Protein AF-A0A433QFD4-F1 (afdb_monomer_lite)

pLDDT: mean 76.72, std 20.59, range [27.28, 97.56]

Secondary structure (DSSP, 8-state):
---STT---S-----HHHHHHHHHHHHHHHHHHHGGGHHHHHHHHHHH-HHHHHHIIIIIIIIIIT-TTTS-HHHHHHHHHHHHHHHS---SSS---GGGTTT---S----TT-HHHHHHHHHHHHHHTT--HHHHHHHHHHHHHHHHHHHHS----

Sequence (157 aa):
MQEISSLRALRDTQSLETLAAWRIRGEQFFSRVYDRHTDRVMSALMASSPDLADMVAQEAYGKILSDTQVLGDVETELVVIAALVPMEVPAQTPGKAINGMIFNLSRSLVLPCFVPSQLKGHVHGAKNVGASELQVTTVLALAETMCSRLRQVPISL

Structure (mmCIF, N/CA/C/O backbone):
data_AF-A0A433QFD4-F1
#
_entry.id   AF-A0A433QFD4-F1
#
loop_
_atom_site.group_PDB
_atom_site.id
_atom_site.type_symbol
_atom_site.label_atom_id
_atom_site.label_alt_id
_atom_site.label_comp_id
_atom_site.label_asym_id
_atom_site.label_entity_id
_atom_site.label_seq_id
_atom_site.pdbx_PDB_ins_code
_atom_site.Cartn_x
_atom_site.Cartn_y
_atom_site.Cartn_z
_atom_site.occupancy
_atom_site.B_iso_or_equiv
_atom_site.auth_seq_id
_atom_site.auth_comp_id
_atom_site.auth_asym_id
_atom_site.auth_atom_id
_atom_site.pdbx_PDB_model_num
ATOM 1 N N . MET A 1 1 ? -10.366 -35.079 0.614 1.00 47.00 1 MET A N 1
ATOM 2 C CA . MET A 1 1 ? -9.187 -34.186 0.649 1.00 47.00 1 MET A CA 1
ATOM 3 C C . MET A 1 1 ? -8.747 -33.936 -0.792 1.00 47.00 1 MET A C 1
ATOM 5 O O . MET A 1 1 ? -7.813 -34.563 -1.264 1.00 47.00 1 MET A O 1
ATOM 9 N N . GLN A 1 2 ? -9.510 -33.120 -1.528 1.00 48.50 2 GLN A N 1
ATOM 10 C CA . GLN A 1 2 ? -9.429 -33.011 -2.993 1.00 48.50 2 GLN A CA 1
ATOM 11 C C . GLN A 1 2 ? -9.635 -31.552 -3.448 1.00 48.50 2 GLN A C 1
ATOM 13 O O . GLN A 1 2 ? -10.462 -31.287 -4.306 1.00 48.50 2 GLN A O 1
ATOM 18 N N . GLU A 1 3 ? -8.918 -30.600 -2.839 1.00 52.69 3 GLU A N 1
ATOM 19 C CA . GLU A 1 3 ? -9.034 -29.166 -3.190 1.00 52.69 3 GLU A CA 1
ATOM 20 C C . GLU A 1 3 ? -7.699 -28.402 -3.286 1.00 52.69 3 GLU A C 1
ATOM 22 O O . GLU A 1 3 ? -7.694 -27.210 -3.562 1.00 52.69 3 GLU A O 1
ATOM 27 N N . ILE A 1 4 ? -6.540 -29.051 -3.113 1.00 57.19 4 ILE A N 1
ATOM 28 C CA . ILE A 1 4 ? -5.240 -28.348 -3.214 1.00 57.19 4 ILE A CA 1
ATOM 29 C C . ILE A 1 4 ? -4.682 -28.384 -4.652 1.00 57.19 4 ILE A C 1
ATOM 31 O O . ILE A 1 4 ? -3.889 -27.530 -5.037 1.00 57.19 4 ILE A O 1
ATOM 35 N N . SER A 1 5 ? -5.130 -29.322 -5.496 1.00 53.31 5 SER A N 1
ATOM 36 C CA . SER A 1 5 ? -4.591 -29.527 -6.852 1.00 53.31 5 SER A CA 1
ATOM 37 C C . SER A 1 5 ? -5.056 -28.508 -7.902 1.00 53.31 5 SER A C 1
ATOM 39 O O . SER A 1 5 ? -4.583 -28.561 -9.033 1.00 53.31 5 SER A O 1
ATOM 41 N N . SER A 1 6 ? -5.979 -27.602 -7.566 1.00 59.94 6 SER A N 1
ATOM 42 C CA . SER A 1 6 ? -6.500 -26.563 -8.471 1.00 59.94 6 SER A CA 1
ATOM 43 C C . SER A 1 6 ? -5.956 -25.160 -8.182 1.00 59.94 6 SER A C 1
ATOM 45 O O . SER A 1 6 ? -6.380 -24.201 -8.828 1.00 59.94 6 SER A O 1
ATOM 47 N N . LEU A 1 7 ? -5.022 -25.008 -7.236 1.00 58.88 7 LEU A N 1
ATOM 48 C CA . LEU A 1 7 ? -4.372 -23.724 -6.974 1.00 58.88 7 LEU A CA 1
ATOM 49 C C . LEU A 1 7 ? -3.389 -23.406 -8.106 1.00 58.88 7 LEU A C 1
ATOM 51 O O . LEU A 1 7 ? -2.224 -23.801 -8.088 1.00 58.88 7 LEU A O 1
ATOM 55 N N . ARG A 1 8 ? -3.876 -22.687 -9.121 1.00 63.59 8 ARG A N 1
ATOM 56 C CA . ARG A 1 8 ? -3.028 -22.059 -10.137 1.00 63.59 8 ARG A CA 1
ATOM 57 C C . ARG A 1 8 ? -2.104 -21.060 -9.438 1.00 63.59 8 ARG A C 1
ATOM 59 O O . ARG A 1 8 ? -2.571 -20.238 -8.652 1.00 63.59 8 ARG A O 1
ATOM 66 N N . ALA A 1 9 ? -0.807 -21.111 -9.737 1.00 64.38 9 ALA A N 1
ATOM 67 C CA . ALA A 1 9 ? 0.119 -20.087 -9.272 1.00 64.38 9 ALA A CA 1
ATOM 68 C C . ALA A 1 9 ? -0.372 -18.708 -9.746 1.00 64.38 9 ALA A C 1
ATOM 70 O O . ALA A 1 9 ? -0.547 -18.494 -10.945 1.00 64.38 9 ALA A O 1
ATOM 71 N N . LEU A 1 10 ? -0.592 -17.785 -8.804 1.00 63.75 10 LEU A N 1
ATOM 72 C CA . LEU A 1 10 ? -0.945 -16.390 -9.108 1.00 63.75 10 LEU A CA 1
ATOM 73 C C . LEU A 1 10 ? 0.152 -15.700 -9.932 1.00 63.75 10 LEU A C 1
ATOM 75 O O . LEU A 1 10 ? -0.132 -14.802 -10.716 1.00 63.75 10 LEU A O 1
ATOM 79 N N . ARG A 1 11 ? 1.412 -16.130 -9.781 1.00 68.44 11 ARG A N 1
ATOM 80 C CA . ARG A 1 11 ? 2.570 -15.508 -10.429 1.00 68.44 11 ARG A CA 1
ATOM 81 C C . ARG A 1 11 ? 3.281 -16.507 -11.323 1.00 68.44 11 ARG A C 1
ATOM 83 O O . ARG A 1 11 ? 3.819 -17.500 -10.842 1.00 68.44 11 ARG A O 1
ATOM 90 N N . ASP A 1 12 ? 3.315 -16.197 -12.610 1.00 66.75 12 ASP A N 1
ATOM 91 C CA . ASP A 1 12 ? 4.138 -16.902 -13.581 1.00 66.75 12 ASP A CA 1
ATOM 92 C C . ASP A 1 12 ? 5.526 -16.245 -13.618 1.00 66.75 12 ASP A C 1
ATOM 94 O O . ASP A 1 12 ? 5.697 -15.160 -14.164 1.00 66.75 12 ASP A O 1
ATOM 98 N N . THR A 1 13 ? 6.525 -16.831 -12.956 1.00 62.84 13 THR A N 1
ATOM 99 C CA . THR A 1 13 ? 7.883 -16.257 -12.845 1.00 62.84 13 THR A CA 1
ATOM 100 C C . THR A 1 13 ? 8.783 -16.669 -14.012 1.00 62.84 13 THR A C 1
ATOM 102 O O . THR A 1 13 ? 9.950 -16.991 -13.803 1.00 62.84 13 THR A O 1
ATOM 105 N N . GLN A 1 14 ? 8.244 -16.741 -15.230 1.00 61.94 14 GLN A N 1
ATOM 106 C CA . GLN A 1 14 ? 8.908 -17.465 -16.318 1.00 61.94 14 GLN A CA 1
ATOM 107 C C . GLN A 1 14 ? 9.762 -16.615 -17.265 1.00 61.94 14 GLN A C 1
ATOM 109 O O . GLN A 1 14 ? 10.557 -17.195 -18.001 1.00 61.94 14 GLN A O 1
ATOM 114 N N . SER A 1 15 ? 9.690 -15.274 -17.243 1.00 71.06 15 SER A N 1
ATOM 115 C CA . SER A 1 15 ? 10.506 -14.453 -18.158 1.00 71.06 15 SER A CA 1
ATOM 116 C C . SER A 1 15 ? 11.058 -13.151 -17.560 1.00 71.06 15 SER A C 1
ATOM 118 O O . SER A 1 15 ? 10.478 -12.561 -16.646 1.00 71.06 15 SER A O 1
ATOM 120 N N . LEU A 1 16 ? 12.180 -12.673 -18.118 1.00 63.75 16 LEU A N 1
ATOM 121 C CA . LEU A 1 16 ? 12.755 -11.354 -17.810 1.00 63.75 16 LEU A CA 1
ATOM 122 C C . LEU A 1 16 ? 11.798 -10.210 -18.182 1.00 63.75 16 LEU A C 1
ATOM 124 O O . LEU A 1 16 ? 11.737 -9.207 -17.473 1.00 63.75 16 LEU A O 1
ATOM 128 N N . GLU A 1 17 ? 11.013 -10.377 -19.248 1.00 65.56 17 GLU A N 1
ATOM 129 C CA . GLU A 1 17 ? 9.973 -9.421 -19.649 1.00 65.56 17 GLU A CA 1
ATOM 130 C C . GLU A 1 17 ? 8.893 -9.300 -18.567 1.00 65.56 17 GLU A C 1
ATOM 132 O O . GLU A 1 17 ? 8.453 -8.197 -18.244 1.00 65.56 17 GLU A O 1
ATOM 137 N N . THR A 1 18 ? 8.537 -10.413 -17.919 1.00 77.50 18 THR A N 1
ATOM 138 C CA . THR A 1 18 ? 7.610 -10.426 -16.781 1.00 77.50 18 THR A CA 1
ATOM 139 C C . THR A 1 18 ? 8.177 -9.668 -15.578 1.00 77.50 18 THR A C 1
ATOM 141 O O . THR A 1 18 ? 7.453 -8.915 -14.926 1.00 77.50 18 THR A O 1
ATOM 144 N N . LEU A 1 19 ? 9.477 -9.811 -15.295 1.00 79.25 19 LEU A N 1
ATOM 145 C CA . LEU A 1 19 ? 10.135 -9.082 -14.206 1.00 79.25 19 LEU A CA 1
ATOM 146 C C . LEU A 1 19 ? 10.145 -7.568 -14.458 1.00 79.25 19 LEU A C 1
ATOM 148 O O . LEU A 1 19 ? 9.813 -6.797 -13.555 1.00 79.25 19 LEU A O 1
ATOM 152 N N . ALA A 1 20 ? 10.470 -7.148 -15.683 1.00 85.62 20 ALA A N 1
ATOM 153 C CA . ALA A 1 20 ? 10.451 -5.742 -16.075 1.00 85.62 20 ALA A CA 1
ATOM 154 C C . ALA A 1 20 ? 9.031 -5.155 -16.022 1.00 85.62 20 ALA A C 1
ATOM 156 O O . ALA A 1 20 ? 8.833 -4.060 -15.494 1.00 85.62 20 ALA A O 1
ATOM 157 N N . ALA A 1 21 ? 8.029 -5.905 -16.492 1.00 88.06 21 ALA A N 1
ATOM 158 C CA . ALA A 1 21 ? 6.629 -5.494 -16.435 1.00 88.06 21 ALA A CA 1
ATOM 159 C C . ALA A 1 21 ? 6.139 -5.295 -14.991 1.00 88.06 21 ALA A C 1
ATOM 161 O O . ALA A 1 21 ? 5.461 -4.306 -14.705 1.00 88.06 21 ALA A O 1
ATOM 162 N N . TRP A 1 22 ? 6.514 -6.182 -14.060 1.00 89.44 22 TRP A N 1
ATOM 163 C CA . TRP A 1 22 ? 6.191 -6.008 -12.641 1.00 89.44 22 TRP A CA 1
ATOM 164 C C . TRP A 1 22 ? 6.843 -4.772 -12.045 1.00 89.44 22 TRP A C 1
ATOM 166 O O . TRP A 1 22 ? 6.173 -4.038 -11.326 1.00 89.44 22 TRP A O 1
ATOM 176 N N . ARG A 1 23 ? 8.112 -4.508 -12.367 1.00 91.31 23 ARG A N 1
ATOM 177 C CA . ARG A 1 23 ? 8.800 -3.304 -11.892 1.00 91.31 23 ARG A CA 1
ATOM 178 C C . ARG A 1 23 ? 8.088 -2.035 -12.366 1.00 91.31 23 ARG A C 1
ATOM 180 O O . ARG A 1 23 ? 7.738 -1.206 -11.535 1.00 91.31 23 ARG A O 1
ATOM 187 N N . ILE A 1 24 ? 7.779 -1.936 -13.662 1.00 93.56 24 ILE A N 1
ATOM 188 C CA . ILE A 1 24 ? 7.069 -0.783 -14.246 1.00 93.56 24 ILE A CA 1
ATOM 189 C C . ILE A 1 24 ? 5.704 -0.586 -13.578 1.00 93.56 24 ILE A C 1
ATOM 191 O O . ILE A 1 24 ? 5.358 0.520 -13.164 1.00 93.56 24 ILE A O 1
ATOM 195 N N . ARG A 1 25 ? 4.924 -1.662 -13.440 1.00 92.75 25 ARG A N 1
ATOM 196 C CA . ARG A 1 25 ? 3.608 -1.605 -12.792 1.00 92.75 25 ARG A CA 1
ATOM 197 C C . ARG A 1 25 ? 3.718 -1.189 -11.321 1.00 92.75 25 ARG A C 1
ATOM 199 O O . ARG A 1 25 ? 2.908 -0.394 -10.846 1.00 92.75 25 ARG A O 1
ATOM 206 N N . GLY A 1 26 ? 4.729 -1.697 -10.619 1.00 93.81 26 GLY A N 1
ATOM 207 C CA . GLY A 1 26 ? 5.028 -1.343 -9.236 1.00 93.81 26 GLY A CA 1
ATOM 208 C C . GLY A 1 26 ? 5.360 0.134 -9.076 1.00 93.81 26 GLY A C 1
ATOM 209 O O . GLY A 1 26 ? 4.763 0.796 -8.234 1.00 93.81 26 GLY A O 1
ATOM 210 N N . GLU A 1 27 ? 6.229 0.677 -9.928 1.00 94.75 27 GLU A N 1
ATOM 211 C CA . GLU A 1 27 ? 6.566 2.105 -9.950 1.00 94.75 27 GLU A CA 1
ATOM 212 C C . GLU A 1 27 ? 5.336 2.979 -10.234 1.00 94.75 27 GLU A C 1
ATOM 214 O O . GLU A 1 27 ? 5.121 3.987 -9.561 1.00 94.75 27 GLU A O 1
ATOM 219 N N . GLN A 1 28 ? 4.477 2.568 -11.171 1.00 95.56 28 GLN A N 1
ATOM 220 C CA . GLN A 1 28 ? 3.228 3.274 -11.468 1.00 95.56 28 GLN A CA 1
ATOM 221 C C . GLN A 1 28 ? 2.260 3.269 -10.282 1.00 95.56 28 GLN A C 1
ATOM 223 O O . GLN A 1 28 ? 1.649 4.295 -9.987 1.00 95.56 28 GLN A O 1
ATOM 228 N N . PHE A 1 29 ? 2.090 2.131 -9.604 1.00 95.00 29 PHE A N 1
ATOM 229 C CA . PHE A 1 29 ? 1.235 2.048 -8.417 1.00 95.00 29 PHE A CA 1
ATOM 230 C C . PHE A 1 29 ? 1.821 2.859 -7.255 1.00 95.00 29 PHE A C 1
ATOM 232 O O . PHE A 1 29 ? 1.120 3.672 -6.659 1.00 95.00 29 PHE A O 1
ATOM 239 N N . PHE A 1 30 ? 3.126 2.734 -7.004 1.00 93.25 30 PHE A N 1
ATOM 240 C CA . PHE A 1 30 ? 3.855 3.524 -6.011 1.00 93.25 30 PHE A CA 1
ATOM 241 C C . PHE A 1 30 ? 3.693 5.031 -6.257 1.00 93.25 30 PHE A C 1
ATOM 243 O O . PHE A 1 30 ? 3.495 5.805 -5.318 1.00 93.25 30 PHE A O 1
ATOM 250 N N . SER A 1 31 ? 3.725 5.451 -7.525 1.00 94.75 31 SER A N 1
ATOM 251 C CA . SER A 1 31 ? 3.493 6.839 -7.915 1.00 94.75 31 SER A CA 1
ATOM 252 C C . SER A 1 31 ? 2.077 7.316 -7.596 1.00 94.75 31 SER A C 1
ATOM 254 O O . SER A 1 31 ? 1.924 8.421 -7.091 1.00 94.75 31 SER A O 1
ATOM 256 N N . ARG A 1 32 ? 1.044 6.489 -7.798 1.00 94.38 32 ARG A N 1
ATOM 257 C CA . ARG A 1 32 ? -0.336 6.848 -7.419 1.00 94.38 32 ARG A CA 1
ATOM 258 C C . ARG A 1 32 ? -0.521 6.942 -5.905 1.00 94.38 32 ARG A C 1
ATOM 260 O O . ARG A 1 32 ? -1.181 7.856 -5.427 1.00 94.38 32 ARG A O 1
ATOM 267 N N . VAL A 1 33 ? 0.082 6.020 -5.155 1.00 92.38 33 VAL A N 1
ATOM 268 C CA . VAL A 1 33 ? 0.001 5.982 -3.686 1.00 92.38 33 VAL A CA 1
ATOM 269 C C . VAL A 1 33 ? 0.669 7.218 -3.076 1.00 92.38 33 VAL A C 1
ATOM 271 O O . VAL A 1 33 ? 0.061 7.917 -2.269 1.00 92.38 33 VAL A O 1
ATOM 274 N N . TYR A 1 34 ? 1.901 7.547 -3.467 1.00 89.38 34 TYR A N 1
ATOM 275 C CA . TYR A 1 34 ? 2.629 8.664 -2.850 1.00 89.38 34 TYR A CA 1
ATOM 276 C C . TYR A 1 34 ? 2.450 10.017 -3.557 1.00 89.38 34 TYR A C 1
ATOM 278 O O . TYR A 1 34 ? 2.779 11.044 -2.955 1.00 89.38 34 TYR A O 1
ATOM 286 N N . ASP A 1 35 ? 1.901 10.037 -4.774 1.00 92.31 35 ASP A N 1
ATOM 287 C CA . ASP A 1 35 ? 1.598 11.230 -5.574 1.00 92.31 35 ASP A CA 1
ATOM 288 C C . ASP A 1 35 ? 2.782 12.225 -5.590 1.00 92.31 35 ASP A C 1
ATOM 290 O O . ASP A 1 35 ? 3.923 11.858 -5.874 1.00 92.31 35 ASP A O 1
ATOM 294 N N . ARG A 1 36 ? 2.584 13.486 -5.193 1.00 90.12 36 ARG A N 1
ATOM 295 C CA . ARG A 1 36 ? 3.638 14.512 -5.121 1.00 90.12 36 ARG A CA 1
ATOM 296 C C . ARG A 1 36 ? 4.814 14.184 -4.187 1.00 90.12 36 ARG A C 1
ATOM 298 O O . ARG A 1 36 ? 5.779 14.944 -4.125 1.00 90.12 36 ARG A O 1
ATOM 305 N N . HIS A 1 37 ? 4.722 13.127 -3.381 1.00 88.00 37 HIS A N 1
ATOM 306 C CA . HIS A 1 37 ? 5.780 12.696 -2.468 1.00 88.00 37 HIS A CA 1
ATOM 307 C C . HIS A 1 37 ? 6.600 11.517 -3.002 1.00 88.00 37 HIS A C 1
ATOM 309 O O . HIS A 1 37 ? 7.579 11.151 -2.348 1.00 88.00 37 HIS A O 1
ATOM 315 N N . THR A 1 38 ? 6.259 10.961 -4.169 1.00 88.69 38 THR A N 1
ATOM 316 C CA . THR A 1 38 ? 6.931 9.800 -4.771 1.00 88.69 38 THR A CA 1
ATOM 317 C C . THR A 1 38 ? 8.443 9.965 -4.841 1.00 88.69 38 THR A C 1
ATOM 319 O O . THR A 1 38 ? 9.160 9.161 -4.243 1.00 88.69 38 THR A O 1
ATOM 322 N N . ASP A 1 39 ? 8.934 11.042 -5.458 1.00 90.31 39 ASP A N 1
ATOM 323 C CA . ASP A 1 39 ? 10.376 11.268 -5.622 1.00 90.31 39 ASP A CA 1
ATOM 324 C C . ASP A 1 39 ? 11.094 11.375 -4.280 1.00 90.31 39 ASP A C 1
ATOM 326 O O . ASP A 1 39 ? 12.199 10.861 -4.107 1.00 90.31 39 ASP A O 1
ATOM 330 N N . ARG A 1 40 ? 10.452 12.005 -3.289 1.00 89.25 40 ARG A N 1
ATOM 331 C CA . ARG A 1 40 ? 11.022 12.168 -1.948 1.00 89.25 40 ARG A CA 1
ATOM 332 C C . ARG A 1 40 ? 11.164 10.825 -1.238 1.00 89.25 40 ARG A C 1
ATOM 334 O O . ARG A 1 40 ? 12.190 10.587 -0.603 1.00 89.25 40 ARG A O 1
ATOM 341 N N . VAL A 1 41 ? 10.135 9.978 -1.301 1.00 86.75 41 VAL A N 1
ATOM 342 C CA . VAL A 1 41 ? 10.150 8.658 -0.654 1.00 86.75 41 VAL A CA 1
ATOM 343 C C . VAL A 1 41 ? 11.139 7.739 -1.366 1.00 86.75 41 VAL A C 1
ATOM 345 O O . VAL A 1 41 ? 11.956 7.106 -0.700 1.00 86.75 41 VAL A O 1
ATOM 348 N N . MET A 1 42 ? 11.138 7.727 -2.701 1.00 86.69 42 MET A N 1
ATOM 349 C CA . MET A 1 42 ? 12.056 6.895 -3.476 1.00 86.69 42 MET A CA 1
ATOM 350 C C . MET A 1 42 ? 13.514 7.336 -3.304 1.00 86.69 42 MET A C 1
ATOM 352 O O . MET A 1 42 ? 14.380 6.500 -3.066 1.00 86.69 42 MET A O 1
ATOM 356 N N . SER A 1 43 ? 13.790 8.644 -3.296 1.00 88.06 43 SER A N 1
ATOM 357 C CA . SER A 1 43 ? 15.138 9.166 -3.020 1.00 88.06 43 SER A CA 1
ATOM 358 C C . SER A 1 43 ? 15.626 8.781 -1.622 1.00 88.06 43 SER A C 1
ATOM 360 O O . SER A 1 43 ? 16.794 8.449 -1.447 1.00 88.06 43 SER A O 1
ATOM 362 N N . ALA A 1 44 ? 14.742 8.789 -0.618 1.00 85.81 44 ALA A N 1
ATOM 363 C CA . ALA A 1 44 ? 15.086 8.356 0.736 1.00 85.81 44 ALA A CA 1
ATOM 364 C C . ALA A 1 44 ? 15.377 6.846 0.814 1.00 85.81 44 ALA A C 1
ATOM 366 O O . ALA A 1 44 ? 16.305 6.443 1.518 1.00 85.81 44 ALA A O 1
ATOM 367 N N . LEU A 1 45 ? 14.616 6.019 0.087 1.00 84.25 45 LEU A N 1
ATOM 368 C CA . LEU A 1 45 ? 14.879 4.583 -0.045 1.00 84.25 45 LEU A CA 1
ATOM 369 C C . LEU A 1 45 ? 16.222 4.336 -0.734 1.00 84.25 45 LEU A C 1
ATOM 371 O O . LEU A 1 45 ? 17.066 3.662 -0.156 1.00 84.25 45 LEU A O 1
ATOM 375 N N . MET A 1 46 ? 16.456 4.952 -1.895 1.00 87.62 46 MET A N 1
ATOM 376 C CA . MET A 1 46 ? 17.711 4.833 -2.646 1.00 87.62 46 MET A CA 1
ATOM 377 C C . MET A 1 46 ? 18.925 5.285 -1.829 1.00 87.62 46 MET A C 1
ATOM 379 O O . MET A 1 46 ? 19.951 4.611 -1.834 1.00 87.62 46 MET A O 1
ATOM 383 N N . ALA A 1 47 ? 18.805 6.394 -1.092 1.00 88.56 47 ALA A N 1
ATOM 384 C CA . ALA A 1 47 ? 19.866 6.887 -0.217 1.00 88.56 47 ALA A CA 1
ATOM 385 C C . ALA A 1 47 ? 20.136 5.957 0.977 1.00 88.56 47 ALA A C 1
ATOM 387 O O . ALA A 1 47 ? 21.247 5.944 1.499 1.00 88.56 47 ALA A O 1
ATOM 388 N N . SER A 1 48 ? 19.130 5.190 1.411 1.00 87.00 48 SER A N 1
ATOM 389 C CA . SER A 1 48 ? 19.290 4.181 2.462 1.00 87.00 48 SER A CA 1
ATOM 390 C C . SER A 1 48 ? 19.931 2.904 1.912 1.00 87.00 48 SER A C 1
ATOM 392 O O . SER A 1 48 ? 20.865 2.376 2.509 1.00 87.00 48 SER A O 1
ATOM 394 N N . SER A 1 49 ? 19.424 2.395 0.786 1.00 90.00 49 SER A N 1
ATOM 395 C CA . SER A 1 49 ? 19.967 1.250 0.055 1.00 90.00 49 SER A CA 1
ATOM 396 C C . SER A 1 49 ? 19.309 1.148 -1.334 1.00 90.00 49 SER A C 1
ATOM 398 O O . SER A 1 49 ? 18.081 1.035 -1.413 1.00 90.00 49 SER A O 1
ATOM 400 N N . PRO A 1 50 ? 20.093 1.132 -2.429 1.00 91.06 50 PRO A N 1
ATOM 401 C CA . PRO A 1 50 ? 19.570 0.901 -3.776 1.00 91.06 50 PRO A CA 1
ATOM 402 C C . PRO A 1 50 ? 18.864 -0.454 -3.920 1.00 91.06 50 PRO A C 1
ATOM 404 O O . PRO A 1 50 ? 17.764 -0.509 -4.461 1.00 91.06 50 PRO A O 1
ATOM 407 N N . ASP A 1 51 ? 19.431 -1.519 -3.344 1.00 91.31 51 ASP A N 1
ATOM 408 C CA . ASP A 1 51 ? 18.837 -2.864 -3.381 1.00 91.31 51 ASP A CA 1
ATOM 409 C C . ASP A 1 51 ? 17.479 -2.905 -2.671 1.00 91.31 51 ASP A C 1
ATOM 411 O O . ASP A 1 51 ? 16.544 -3.561 -3.128 1.00 91.31 51 ASP A O 1
ATOM 415 N N . LEU A 1 52 ? 17.345 -2.175 -1.557 1.00 85.06 52 LEU A N 1
ATOM 416 C CA . LEU A 1 52 ? 16.066 -2.040 -0.864 1.00 85.06 52 LEU A CA 1
ATOM 417 C C . LEU A 1 52 ? 15.042 -1.300 -1.730 1.00 85.06 52 LEU A C 1
ATOM 419 O O . LEU A 1 52 ? 13.881 -1.704 -1.767 1.00 85.06 52 LEU A O 1
ATOM 423 N N . ALA A 1 53 ? 15.451 -0.228 -2.412 1.00 87.25 53 ALA A N 1
ATOM 424 C CA . ALA A 1 53 ? 14.570 0.515 -3.309 1.00 87.25 53 ALA A CA 1
ATOM 425 C C . ALA A 1 53 ? 14.067 -0.372 -4.460 1.00 87.25 53 ALA A C 1
ATOM 427 O O . ALA A 1 53 ? 12.862 -0.407 -4.719 1.00 87.25 53 ALA A O 1
ATOM 428 N N . ASP A 1 54 ? 14.957 -1.149 -5.082 1.00 89.62 54 ASP A N 1
ATOM 429 C CA . ASP A 1 54 ? 14.584 -2.088 -6.143 1.00 89.62 54 ASP A CA 1
ATOM 430 C C . ASP A 1 54 ? 13.695 -3.226 -5.620 1.00 89.62 54 ASP A C 1
ATOM 432 O O . ASP A 1 54 ? 12.685 -3.550 -6.249 1.00 89.62 54 ASP A O 1
ATOM 436 N N . MET A 1 55 ? 13.985 -3.779 -4.436 1.00 89.12 55 MET A N 1
ATOM 437 C CA . MET A 1 55 ? 13.130 -4.790 -3.803 1.00 89.12 55 MET A CA 1
ATOM 438 C C . MET A 1 55 ? 11.723 -4.243 -3.532 1.00 89.12 55 MET A C 1
ATOM 440 O O . MET A 1 55 ? 10.732 -4.893 -3.864 1.00 89.12 55 MET A O 1
ATOM 444 N N . VAL A 1 56 ? 11.601 -3.029 -2.990 1.00 89.25 56 VAL A N 1
ATOM 445 C CA . VAL A 1 56 ? 10.297 -2.396 -2.740 1.00 89.25 56 VAL A CA 1
ATOM 446 C C . VAL A 1 56 ? 9.537 -2.172 -4.048 1.00 89.25 56 VAL A C 1
ATOM 448 O O . VAL A 1 56 ? 8.358 -2.522 -4.133 1.00 89.25 56 VAL A O 1
ATOM 451 N N . ALA A 1 57 ? 10.191 -1.627 -5.075 1.00 89.12 57 ALA A N 1
ATOM 452 C CA . ALA A 1 57 ? 9.551 -1.340 -6.355 1.00 89.12 57 ALA A CA 1
ATOM 453 C C . ALA A 1 57 ? 9.080 -2.621 -7.062 1.00 89.12 57 ALA A C 1
ATOM 455 O O . ALA A 1 57 ? 7.944 -2.690 -7.534 1.00 89.12 57 ALA A O 1
ATOM 456 N N . GLN A 1 58 ? 9.922 -3.653 -7.110 1.00 89.38 58 GLN A N 1
ATOM 457 C CA . GLN A 1 58 ? 9.648 -4.864 -7.875 1.00 89.38 58 GLN A CA 1
ATOM 458 C C . GLN A 1 58 ? 8.865 -5.915 -7.084 1.00 89.38 58 GLN A C 1
ATOM 460 O O . GLN A 1 58 ? 7.873 -6.445 -7.583 1.00 89.38 58 GLN A O 1
ATOM 465 N N . GLU A 1 59 ? 9.292 -6.240 -5.866 1.00 88.56 59 GLU A N 1
ATOM 466 C CA . GLU A 1 59 ? 8.720 -7.343 -5.091 1.00 88.56 59 GLU A CA 1
ATOM 467 C C . GLU A 1 59 ? 7.459 -6.908 -4.349 1.00 88.56 59 GLU A C 1
ATOM 469 O O . GLU A 1 59 ? 6.422 -7.555 -4.482 1.00 88.56 59 GLU A O 1
ATOM 474 N N . ALA A 1 60 ? 7.512 -5.796 -3.611 1.00 91.06 60 ALA A N 1
ATOM 475 C CA . ALA A 1 60 ? 6.357 -5.331 -2.848 1.00 91.06 60 ALA A CA 1
ATOM 476 C C . ALA A 1 60 ? 5.315 -4.680 -3.767 1.00 91.06 60 ALA A C 1
ATOM 478 O O . ALA A 1 60 ? 4.213 -5.200 -3.942 1.00 91.06 60 ALA A O 1
ATOM 479 N N . TYR A 1 61 ? 5.663 -3.568 -4.411 1.00 93.19 61 TYR A N 1
ATOM 480 C CA . TYR A 1 61 ? 4.712 -2.830 -5.238 1.00 93.19 61 TYR A CA 1
ATOM 481 C C . TYR A 1 61 ? 4.434 -3.548 -6.559 1.00 93.19 61 TYR A C 1
ATOM 483 O O . TYR A 1 61 ? 3.280 -3.652 -6.963 1.00 93.19 61 TYR A O 1
ATOM 491 N N . GLY A 1 62 ? 5.451 -4.105 -7.215 1.00 92.31 62 GLY A N 1
ATOM 492 C CA . GLY A 1 62 ? 5.303 -4.755 -8.515 1.00 92.31 62 GLY A CA 1
ATOM 493 C C . GLY A 1 62 ? 4.516 -6.060 -8.475 1.00 92.31 62 GLY A C 1
ATOM 494 O O . GLY A 1 62 ? 3.522 -6.197 -9.184 1.00 92.31 62 GLY A O 1
ATOM 495 N N . LYS A 1 63 ? 4.925 -7.029 -7.650 1.00 89.31 63 LYS A N 1
ATOM 496 C CA . LYS A 1 63 ? 4.317 -8.374 -7.638 1.00 89.31 63 LYS A CA 1
ATOM 497 C C . LYS A 1 63 ? 3.115 -8.530 -6.713 1.00 89.31 63 LYS A C 1
ATOM 499 O O . LYS A 1 63 ? 2.357 -9.482 -6.900 1.00 89.31 63 LYS A O 1
ATOM 504 N N . ILE A 1 64 ? 2.994 -7.691 -5.683 1.00 90.31 64 ILE A N 1
ATOM 505 C CA . ILE A 1 64 ? 1.984 -7.868 -4.633 1.00 90.31 64 ILE A CA 1
ATOM 506 C C . ILE A 1 64 ? 0.945 -6.755 -4.707 1.00 90.31 64 ILE A C 1
ATOM 508 O O . ILE A 1 64 ? -0.206 -7.034 -5.012 1.00 90.31 64 ILE A O 1
ATOM 512 N N . LEU A 1 65 ? 1.336 -5.508 -4.443 1.00 93.25 65 LEU A N 1
ATOM 513 C CA . LEU A 1 65 ? 0.357 -4.446 -4.198 1.00 93.25 65 LEU A CA 1
ATOM 514 C C . LEU A 1 65 ? -0.308 -3.921 -5.478 1.00 93.25 65 LEU A C 1
ATOM 516 O O . LEU A 1 65 ? -1.481 -3.576 -5.469 1.00 93.25 65 LEU A O 1
ATOM 520 N N . SER A 1 66 ? 0.407 -3.897 -6.601 1.00 93.06 66 SER A N 1
ATOM 521 C CA . SER A 1 66 ? -0.161 -3.451 -7.882 1.00 93.06 66 SER A CA 1
ATOM 522 C C . SER A 1 66 ? -0.926 -4.536 -8.649 1.00 93.06 66 SER A C 1
ATOM 524 O O . SER A 1 66 ? -1.331 -4.312 -9.792 1.00 93.06 66 SER A O 1
ATOM 526 N N . ASP A 1 67 ? -1.075 -5.733 -8.076 1.00 91.06 67 ASP A N 1
ATOM 527 C CA . ASP A 1 67 ? -1.784 -6.830 -8.724 1.00 91.06 67 ASP A CA 1
ATOM 528 C C . ASP A 1 67 ? -3.294 -6.736 -8.493 1.00 91.06 67 ASP A C 1
ATOM 530 O O . ASP A 1 67 ? -3.810 -7.090 -7.434 1.00 91.06 67 ASP A O 1
ATOM 534 N N . THR A 1 68 ? -4.006 -6.288 -9.525 1.00 90.62 68 THR A N 1
ATOM 535 C CA . THR A 1 68 ? -5.449 -6.050 -9.471 1.00 90.62 68 THR A CA 1
ATOM 536 C C . THR A 1 68 ? -6.308 -7.242 -9.883 1.00 90.62 68 THR A C 1
ATOM 538 O O . THR A 1 68 ? -7.512 -7.098 -10.084 1.00 90.62 68 THR A O 1
ATOM 541 N N . GLN A 1 69 ? -5.724 -8.441 -10.000 1.00 89.06 69 GLN A N 1
ATOM 542 C CA . GLN A 1 69 ? -6.488 -9.656 -10.307 1.00 89.06 69 GLN A CA 1
ATOM 543 C C . GLN A 1 69 ? -7.492 -10.036 -9.210 1.00 89.06 69 GLN A C 1
ATOM 545 O O . GLN A 1 69 ? -8.500 -10.673 -9.513 1.00 89.06 69 GLN A O 1
ATOM 550 N N . VAL A 1 70 ? -7.203 -9.680 -7.951 1.00 89.00 70 VAL A N 1
ATOM 551 C CA . VAL A 1 70 ? -8.048 -10.017 -6.791 1.00 89.00 70 VAL A CA 1
ATOM 552 C C . VAL A 1 70 ? -8.569 -8.773 -6.078 1.00 89.00 70 VAL A C 1
ATOM 554 O O . VAL A 1 70 ? -9.754 -8.732 -5.765 1.00 89.00 70 VAL A O 1
ATOM 557 N N . LEU A 1 71 ? -7.708 -7.782 -5.819 1.00 93.56 71 LEU A N 1
ATOM 558 C CA . LEU A 1 71 ? -8.059 -6.550 -5.107 1.00 93.56 71 LEU A CA 1
ATOM 559 C C . LEU A 1 71 ? -7.759 -5.331 -5.977 1.00 93.56 71 LEU A C 1
ATOM 561 O O . LEU A 1 71 ? -6.671 -5.225 -6.534 1.00 93.56 71 LEU A O 1
ATOM 565 N N . GLY A 1 72 ? -8.696 -4.391 -6.075 1.00 94.62 72 GLY A N 1
ATOM 566 C CA . GLY A 1 72 ? -8.427 -3.096 -6.704 1.00 94.62 72 GLY A CA 1
ATOM 567 C C . GLY A 1 72 ? -7.511 -2.210 -5.850 1.00 94.62 72 GLY A C 1
ATOM 568 O O . GLY A 1 72 ? -7.340 -2.451 -4.658 1.00 94.62 72 GLY A O 1
ATOM 569 N N . ASP A 1 73 ? -6.981 -1.128 -6.431 1.00 95.25 73 ASP A N 1
ATOM 570 C CA . ASP A 1 73 ? -6.070 -0.184 -5.757 1.00 95.25 73 ASP A CA 1
ATOM 571 C C . ASP A 1 73 ? -6.579 0.265 -4.367 1.00 95.25 73 ASP A C 1
ATOM 573 O O . ASP A 1 73 ? -5.834 0.244 -3.387 1.00 95.25 73 ASP A O 1
ATOM 577 N N . VAL A 1 74 ? -7.868 0.622 -4.266 1.00 97.06 74 VAL A N 1
ATOM 578 C CA . VAL A 1 74 ? -8.511 1.032 -3.002 1.00 97.06 74 VAL A CA 1
ATOM 579 C C . VAL A 1 74 ? -8.529 -0.106 -1.984 1.00 97.06 74 VAL A C 1
ATOM 581 O O . VAL A 1 74 ? -8.190 0.100 -0.821 1.00 97.06 74 VAL A O 1
ATOM 584 N N . GLU A 1 75 ? -8.940 -1.302 -2.398 1.00 97.50 75 GLU A N 1
ATOM 585 C CA . GLU A 1 75 ? -9.058 -2.455 -1.503 1.00 97.50 75 GLU A CA 1
ATOM 586 C C . GLU A 1 75 ? -7.685 -2.889 -0.995 1.00 97.50 75 GLU A C 1
ATOM 588 O O . GLU A 1 75 ? -7.528 -3.147 0.198 1.00 97.50 75 GLU A O 1
ATOM 593 N N . THR A 1 76 ? -6.680 -2.886 -1.874 1.00 96.19 76 THR A N 1
ATOM 594 C CA . THR A 1 76 ? -5.289 -3.153 -1.515 1.00 96.19 76 THR A CA 1
ATOM 595 C C . THR A 1 76 ? -4.802 -2.186 -0.440 1.00 96.19 76 THR A C 1
ATOM 597 O O . THR A 1 76 ? -4.337 -2.638 0.605 1.00 96.19 76 THR A O 1
ATOM 600 N N . GLU A 1 77 ? -4.940 -0.871 -0.636 1.00 95.56 77 GLU A N 1
ATOM 601 C CA . GLU A 1 77 ? -4.466 0.108 0.351 1.00 95.56 77 GLU A CA 1
ATOM 602 C C . GLU A 1 77 ? -5.216 -0.004 1.689 1.00 95.56 77 GLU A C 1
ATOM 604 O O . GLU A 1 77 ? -4.604 0.097 2.753 1.00 95.56 77 GLU A O 1
ATOM 609 N N . LEU A 1 78 ? -6.524 -0.284 1.669 1.00 96.75 78 LEU A N 1
ATOM 610 C CA . LEU A 1 78 ? -7.295 -0.527 2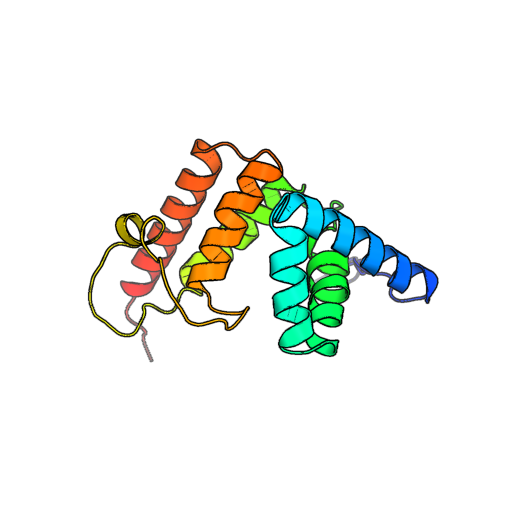.892 1.00 96.75 78 LEU A CA 1
ATOM 611 C C . LEU A 1 78 ? -6.810 -1.783 3.637 1.00 96.75 78 LEU A C 1
ATOM 613 O O . LEU A 1 78 ? -6.681 -1.755 4.861 1.00 96.75 78 LEU A O 1
ATOM 617 N N . VAL A 1 79 ? -6.486 -2.869 2.929 1.00 95.44 79 VAL A N 1
ATOM 618 C CA . VAL A 1 79 ? -5.908 -4.079 3.538 1.00 95.44 79 VAL A CA 1
ATOM 619 C C . VAL A 1 79 ? -4.516 -3.803 4.109 1.00 95.44 79 VAL A C 1
ATOM 621 O O . VAL A 1 79 ? -4.216 -4.254 5.216 1.00 95.44 79 VAL A O 1
ATOM 624 N N . VAL A 1 80 ? -3.681 -3.025 3.412 1.00 92.81 80 VAL A N 1
ATOM 625 C CA . VAL A 1 80 ? -2.359 -2.613 3.914 1.00 92.81 80 VAL A CA 1
ATOM 626 C C . VAL A 1 80 ? -2.495 -1.800 5.203 1.00 92.81 80 VAL A C 1
ATOM 628 O O . VAL A 1 80 ? -1.809 -2.096 6.181 1.00 92.81 80 VAL A O 1
ATOM 631 N N . ILE A 1 81 ? -3.424 -0.840 5.257 1.00 91.81 81 ILE A N 1
ATOM 632 C CA . ILE A 1 81 ? -3.744 -0.088 6.482 1.00 91.81 81 ILE A CA 1
ATOM 633 C C . ILE A 1 81 ? -4.148 -1.046 7.609 1.00 91.81 81 ILE A C 1
ATOM 635 O O . ILE A 1 81 ? -3.586 -0.974 8.702 1.00 91.81 81 ILE A O 1
ATOM 639 N N . ALA A 1 82 ? -5.077 -1.972 7.348 1.00 92.25 82 ALA A N 1
ATOM 640 C CA . ALA A 1 82 ? -5.540 -2.940 8.343 1.00 92.25 82 ALA A CA 1
ATOM 641 C C . ALA A 1 82 ? -4.401 -3.819 8.887 1.00 92.25 82 ALA A C 1
ATOM 643 O O . ALA A 1 82 ? -4.391 -4.138 10.074 1.00 92.25 82 ALA A O 1
ATOM 644 N N . ALA A 1 83 ? -3.440 -4.191 8.034 1.00 90.44 83 ALA A N 1
ATOM 645 C CA . ALA A 1 83 ? -2.268 -4.977 8.407 1.00 90.44 83 ALA A CA 1
ATOM 646 C C . ALA A 1 83 ? -1.221 -4.158 9.180 1.00 90.44 83 ALA A C 1
ATOM 648 O O . ALA A 1 83 ? -0.554 -4.695 10.064 1.00 90.44 83 ALA A O 1
ATOM 649 N N . LEU A 1 84 ? -1.083 -2.863 8.887 1.00 87.31 84 LEU A N 1
ATOM 650 C CA . LEU A 1 84 ? -0.150 -1.971 9.580 1.00 87.31 84 LEU A CA 1
ATOM 651 C C . LEU A 1 84 ? -0.576 -1.669 11.018 1.00 87.31 84 LEU A C 1
ATOM 653 O O . LEU A 1 84 ? 0.290 -1.580 11.878 1.00 87.31 84 LEU A O 1
ATOM 657 N N . VAL A 1 85 ? -1.876 -1.599 11.314 1.00 85.12 85 VAL A N 1
ATOM 658 C CA . VAL A 1 85 ? -2.387 -1.336 12.675 1.00 85.12 85 VAL A CA 1
ATOM 659 C C . VAL A 1 85 ? -1.860 -2.317 13.744 1.00 85.12 85 VAL A C 1
ATOM 661 O O . VAL A 1 85 ? -1.360 -1.847 14.763 1.00 85.12 85 VAL A O 1
ATOM 664 N N . PRO A 1 86 ? -1.915 -3.656 13.581 1.00 82.12 86 PRO A N 1
ATOM 665 C CA . PRO A 1 86 ? -1.315 -4.578 14.550 1.00 82.12 86 PRO A CA 1
ATOM 666 C C . PRO A 1 86 ? 0.221 -4.563 14.528 1.00 82.12 86 PRO A C 1
ATOM 668 O O . PRO A 1 86 ? 0.841 -4.914 15.532 1.00 82.12 86 PRO A O 1
ATOM 671 N N . MET A 1 87 ? 0.835 -4.190 13.398 1.00 77.06 87 MET A N 1
ATOM 672 C CA . MET A 1 87 ? 2.291 -4.079 13.257 1.00 77.06 87 MET A CA 1
ATOM 673 C C . MET A 1 87 ? 2.851 -2.790 13.848 1.00 77.06 87 MET A C 1
ATOM 675 O O . MET A 1 87 ? 4.061 -2.726 14.076 1.00 77.06 87 MET A O 1
ATOM 679 N N . GLU A 1 88 ? 2.019 -1.767 14.083 1.00 65.69 88 GLU A N 1
ATOM 680 C CA . GLU A 1 88 ? 2.374 -0.622 14.908 1.00 65.69 88 GLU A CA 1
ATOM 681 C C . GLU A 1 88 ? 2.606 -1.146 16.317 1.00 65.69 88 GLU A C 1
ATOM 683 O O . GLU A 1 88 ? 1.731 -1.123 17.184 1.00 65.69 88 GLU A O 1
ATOM 688 N N . VAL A 1 89 ? 3.825 -1.659 16.521 1.00 48.25 89 VAL A N 1
ATOM 689 C CA . VAL A 1 89 ? 4.418 -1.903 17.822 1.00 48.25 89 VAL A CA 1
ATOM 690 C C . VAL A 1 89 ? 4.047 -0.666 18.617 1.00 48.25 89 VAL A C 1
ATOM 692 O O . VAL A 1 89 ? 4.457 0.429 18.209 1.00 48.25 89 VAL A O 1
ATOM 695 N N . PRO A 1 90 ? 3.244 -0.786 19.690 1.00 42.66 90 PRO A N 1
ATOM 696 C CA . PRO A 1 90 ? 3.085 0.340 20.571 1.00 42.66 90 PRO A CA 1
ATOM 697 C C . PRO A 1 90 ? 4.514 0.682 20.946 1.00 42.66 90 PRO A C 1
ATOM 699 O O . PRO A 1 90 ? 5.213 -0.157 21.526 1.00 42.66 90 PRO A O 1
ATOM 702 N N . ALA A 1 91 ? 4.983 1.867 20.534 1.00 38.09 91 ALA A N 1
ATOM 703 C CA . ALA A 1 91 ? 6.162 2.468 21.131 1.00 38.09 91 ALA A CA 1
ATOM 704 C C . ALA A 1 91 ? 6.040 2.146 22.617 1.00 38.09 91 ALA A C 1
ATOM 706 O O . ALA A 1 91 ? 4.952 2.351 23.144 1.00 38.09 91 ALA A O 1
ATOM 707 N N . GLN A 1 92 ? 7.049 1.490 23.199 1.00 33.44 92 GLN A N 1
ATOM 708 C CA . GLN A 1 92 ? 7.015 0.798 24.495 1.00 33.44 92 GLN A CA 1
ATOM 709 C C . GLN A 1 92 ? 6.685 1.743 25.670 1.00 33.44 92 GLN A C 1
ATOM 711 O O . GLN A 1 92 ? 7.474 1.946 26.588 1.00 33.44 92 GLN A O 1
ATOM 716 N N . THR A 1 93 ? 5.517 2.362 25.640 1.00 27.28 93 THR A N 1
ATOM 717 C CA . THR A 1 93 ? 4.999 3.344 26.564 1.00 27.28 93 THR A CA 1
ATOM 718 C C . THR A 1 93 ? 3.510 3.050 26.733 1.00 27.28 93 THR A C 1
ATOM 720 O O . THR A 1 93 ? 2.757 2.931 25.761 1.00 27.28 93 THR A O 1
ATOM 723 N N . PRO A 1 94 ? 3.061 2.862 27.980 1.00 34.09 94 PRO A N 1
ATOM 724 C CA . PRO A 1 94 ? 1.673 2.559 28.250 1.00 34.09 94 PRO A CA 1
ATOM 725 C C . PRO A 1 94 ? 0.811 3.783 27.931 1.00 34.09 94 PRO A C 1
ATOM 727 O O . PRO A 1 94 ? 1.019 4.862 28.479 1.00 34.09 94 PRO A O 1
ATOM 730 N N . GLY A 1 95 ? -0.184 3.578 27.069 1.00 37.28 95 GLY A N 1
ATOM 731 C CA . GLY A 1 95 ? -1.338 4.456 26.916 1.00 37.28 95 GLY A CA 1
ATOM 732 C C . GLY A 1 95 ? -1.086 5.745 26.136 1.00 37.28 95 GLY A C 1
ATOM 733 O O . GLY A 1 95 ? -0.698 6.758 26.705 1.00 37.28 95 GLY A O 1
ATOM 734 N N . LYS A 1 96 ? -1.460 5.747 24.852 1.00 38.25 96 LYS A N 1
ATOM 735 C CA . LYS A 1 96 ? -2.142 6.878 24.202 1.00 38.25 96 LYS A CA 1
ATOM 736 C C . LYS A 1 96 ? -2.778 6.408 22.900 1.00 38.25 96 LYS A C 1
ATOM 738 O O . LYS A 1 96 ? -2.140 5.762 22.079 1.00 38.25 96 LYS A O 1
ATOM 743 N N . ALA A 1 97 ? -4.066 6.702 22.774 1.00 41.69 97 ALA A N 1
ATOM 744 C CA . ALA A 1 97 ? -4.896 6.361 21.637 1.00 41.69 97 ALA A CA 1
ATOM 745 C C . ALA A 1 97 ? -4.279 6.868 20.323 1.00 41.69 97 ALA A C 1
ATOM 747 O O . ALA A 1 97 ? -4.036 8.061 20.143 1.00 41.69 97 ALA A O 1
ATOM 748 N N . ILE A 1 98 ? -4.082 5.927 19.410 1.00 45.50 98 ILE A N 1
ATOM 749 C CA . ILE A 1 98 ? -3.667 6.066 18.008 1.00 45.50 98 ILE A CA 1
ATOM 750 C C . ILE A 1 98 ? -4.485 7.126 17.245 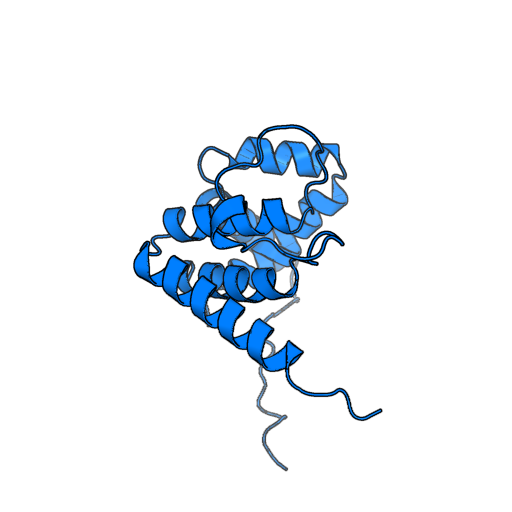1.00 45.50 98 ILE A C 1
ATOM 752 O O . ILE A 1 98 ? -3.929 7.854 16.422 1.00 45.50 98 ILE A O 1
ATOM 756 N N . ASN A 1 99 ? -5.736 7.370 17.652 1.00 37.47 99 ASN A N 1
ATOM 757 C CA . ASN A 1 99 ? -6.571 8.467 17.145 1.00 37.47 99 ASN A CA 1
ATOM 758 C C . ASN A 1 99 ? -5.982 9.884 17.343 1.00 37.47 99 ASN A C 1
ATOM 760 O O . ASN A 1 99 ? -6.351 10.800 16.613 1.00 37.47 99 ASN A O 1
ATOM 764 N N . GLY A 1 100 ? -5.059 10.092 18.291 1.00 34.09 100 GLY A N 1
ATOM 765 C CA . GLY A 1 100 ? -4.434 11.399 18.550 1.00 34.09 100 GLY A CA 1
ATOM 766 C C . GLY A 1 100 ? -3.039 11.603 17.944 1.00 34.09 100 GLY A C 1
ATOM 767 O O . GLY A 1 100 ? -2.546 12.730 17.935 1.00 34.09 100 GLY A O 1
ATOM 768 N N . MET A 1 101 ? -2.381 10.545 17.450 1.00 37.59 101 MET A N 1
ATOM 769 C CA . MET A 1 101 ? -0.969 10.597 17.024 1.00 37.59 101 MET A CA 1
ATOM 770 C C . MET A 1 101 ? -0.762 10.650 15.506 1.00 37.59 101 MET A C 1
ATOM 772 O O . MET A 1 101 ? 0.265 11.168 15.065 1.00 37.59 101 MET A O 1
ATOM 776 N N . ILE A 1 102 ? -1.743 10.234 14.696 1.00 42.91 102 ILE A N 1
ATOM 777 C CA . ILE A 1 102 ? -1.630 10.268 13.222 1.00 42.91 102 ILE A CA 1
ATOM 778 C C . ILE A 1 102 ? -1.461 11.709 12.685 1.00 42.91 102 ILE A C 1
ATOM 780 O O . ILE A 1 102 ? -0.860 11.922 11.627 1.00 42.91 102 ILE A O 1
ATOM 784 N N . PHE A 1 103 ? -1.884 12.723 13.450 1.00 35.84 103 PHE A N 1
ATOM 785 C CA . PHE A 1 103 ? -1.795 14.130 13.050 1.00 35.84 103 PHE A CA 1
ATOM 786 C C . PHE A 1 103 ? -0.575 14.909 13.566 1.00 35.84 103 PHE A C 1
ATOM 788 O O . PHE A 1 103 ? -0.367 16.028 13.102 1.00 35.84 103 PHE A O 1
ATOM 795 N N . ASN A 1 104 ? 0.261 14.369 14.468 1.00 32.56 104 ASN A N 1
ATOM 796 C CA . ASN A 1 104 ? 1.300 15.192 15.108 1.00 32.56 104 ASN A CA 1
ATOM 797 C C . ASN A 1 104 ? 2.647 14.493 15.353 1.00 32.56 104 ASN A C 1
ATOM 799 O O . ASN A 1 104 ? 3.140 14.423 16.476 1.00 32.56 104 ASN A O 1
ATOM 803 N N . LEU A 1 105 ? 3.280 14.026 14.276 1.00 37.97 105 LEU A N 1
ATOM 804 C CA . LEU A 1 105 ? 4.712 13.715 14.272 1.00 37.97 105 LEU A CA 1
ATOM 805 C C . LEU A 1 105 ? 5.416 14.530 13.189 1.00 37.97 105 LEU A C 1
ATOM 807 O O . LEU A 1 105 ? 5.680 14.079 12.073 1.00 37.97 105 LEU A O 1
ATOM 811 N N . SER A 1 106 ? 5.699 15.780 13.540 1.00 38.91 106 SER A N 1
ATOM 812 C CA . SER A 1 106 ? 6.774 16.561 12.945 1.00 38.91 106 SER A CA 1
ATOM 813 C C . SER A 1 106 ? 8.090 16.275 13.677 1.00 38.91 106 SER A C 1
ATOM 815 O O . SER A 1 106 ? 8.150 16.400 14.896 1.00 38.91 106 SE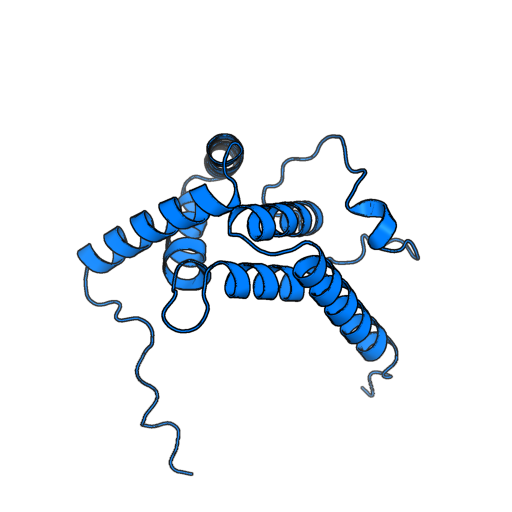R A O 1
ATOM 817 N N . ARG A 1 107 ? 9.129 16.016 12.869 1.00 38.78 107 ARG A N 1
ATOM 818 C CA . ARG A 1 107 ? 10.584 15.985 13.135 1.00 38.78 107 ARG A CA 1
ATOM 819 C C . ARG A 1 107 ? 11.259 14.644 13.476 1.00 38.78 107 ARG A C 1
ATOM 821 O O . ARG A 1 107 ? 11.205 14.141 14.586 1.00 38.78 107 ARG A O 1
ATOM 828 N N . SER A 1 108 ? 12.057 14.237 12.482 1.00 37.34 108 SER A N 1
ATOM 829 C CA . SER A 1 108 ? 13.418 13.695 12.587 1.00 37.34 108 SER A CA 1
ATOM 830 C C . SER A 1 108 ? 13.620 12.309 13.198 1.00 37.34 108 SER A C 1
ATOM 832 O O . SER A 1 108 ? 14.119 12.190 14.308 1.00 37.34 108 SER A O 1
ATOM 834 N N . LEU A 1 109 ? 13.403 11.273 12.381 1.00 32.59 109 LEU A N 1
ATOM 835 C CA . LEU A 1 109 ? 14.408 10.229 12.128 1.00 32.59 109 LEU A CA 1
ATOM 836 C C . LEU A 1 109 ? 14.012 9.461 10.854 1.00 32.59 109 LEU A C 1
ATOM 838 O O . LEU A 1 109 ? 12.934 8.879 10.777 1.00 32.59 109 LEU A O 1
ATOM 842 N N . VAL A 1 110 ? 14.856 9.512 9.824 1.00 38.69 110 VAL A N 1
ATOM 843 C CA . VAL A 1 110 ? 14.633 8.839 8.537 1.00 38.69 110 VAL A CA 1
ATOM 844 C C . VAL A 1 110 ? 15.178 7.415 8.651 1.00 38.69 110 VAL A C 1
ATOM 846 O O . VAL A 1 110 ? 16.318 7.156 8.292 1.00 38.69 110 VAL A O 1
ATOM 849 N N . LEU A 1 111 ? 14.366 6.492 9.172 1.00 36.25 111 LEU A N 1
ATOM 850 C CA . LEU A 1 111 ? 14.342 5.148 8.598 1.00 36.25 111 LEU A CA 1
ATOM 851 C C . LEU A 1 111 ? 13.086 5.072 7.726 1.00 36.25 111 LEU A C 1
ATOM 853 O O . LEU A 1 111 ? 11.993 5.362 8.223 1.00 36.25 111 LEU A O 1
ATOM 857 N N . PRO A 1 112 ? 13.202 4.672 6.451 1.00 40.50 112 PRO A N 1
ATOM 858 C CA . PRO A 1 112 ? 12.056 4.544 5.554 1.00 40.50 112 PRO A CA 1
ATOM 859 C C . PRO A 1 112 ? 11.044 3.471 6.007 1.00 40.50 112 PRO A C 1
ATOM 861 O O . PRO A 1 112 ? 9.977 3.362 5.417 1.00 40.50 112 PRO A O 1
ATOM 864 N N . CYS A 1 113 ? 11.327 2.732 7.086 1.00 45.25 113 CYS A N 1
ATOM 865 C CA . CYS A 1 113 ? 10.572 1.571 7.560 1.00 45.25 113 CYS A CA 1
ATOM 866 C C . CYS A 1 113 ? 9.911 1.751 8.944 1.00 45.25 113 CYS A C 1
ATOM 868 O O . CYS A 1 113 ? 9.486 0.763 9.539 1.00 45.25 113 CYS A O 1
ATOM 870 N N . PHE A 1 114 ? 9.829 2.965 9.504 1.00 52.69 114 PHE A N 1
ATOM 871 C CA . PHE A 1 114 ? 9.087 3.153 10.759 1.00 52.69 114 PHE A CA 1
ATOM 872 C C . PHE A 1 114 ? 7.594 2.875 10.532 1.00 52.69 114 PHE A C 1
ATOM 874 O O . PHE A 1 114 ? 6.935 3.583 9.778 1.00 52.69 114 PHE A O 1
ATOM 881 N N . VAL A 1 115 ? 7.041 1.863 11.205 1.00 55.28 115 VAL A N 1
ATOM 882 C CA . VAL A 1 115 ? 5.626 1.475 11.050 1.00 55.28 115 VAL A CA 1
ATOM 883 C C . VAL A 1 115 ? 4.651 2.663 11.212 1.00 55.28 115 VAL A C 1
ATOM 885 O O . VAL A 1 115 ? 3.760 2.787 10.372 1.00 55.28 115 VAL A O 1
ATOM 888 N N . PRO A 1 116 ? 4.880 3.630 12.134 1.00 58.12 116 PRO A N 1
ATOM 889 C CA . PRO A 1 116 ? 4.052 4.839 12.222 1.00 58.12 116 PRO A CA 1
ATOM 890 C C . PRO A 1 116 ? 4.088 5.757 10.991 1.00 58.12 116 PRO A C 1
ATOM 892 O O . PRO A 1 116 ? 3.088 6.389 10.642 1.00 58.12 116 PRO A O 1
ATOM 895 N N . SER A 1 117 ? 5.233 5.868 10.304 1.00 71.62 117 SER A N 1
ATOM 896 C CA . SER A 1 117 ? 5.309 6.649 9.061 1.00 71.62 117 SER A CA 1
ATOM 897 C C . SER A 1 117 ? 4.704 5.892 7.880 1.00 71.62 117 SER A C 1
ATOM 899 O O . SER A 1 117 ? 4.149 6.530 6.984 1.00 71.62 117 SER A O 1
ATOM 901 N N . GLN A 1 118 ? 4.749 4.558 7.910 1.00 79.75 118 GLN A N 1
ATOM 902 C CA . GLN A 1 118 ? 4.119 3.693 6.915 1.00 79.75 118 GLN A CA 1
ATOM 903 C C . GLN A 1 118 ? 2.591 3.739 7.004 1.00 79.75 118 GLN A C 1
ATOM 905 O O . GLN A 1 118 ? 1.951 3.996 5.986 1.00 79.75 118 GLN A O 1
ATOM 910 N N . LEU A 1 119 ? 1.998 3.622 8.202 1.00 85.12 119 LEU A N 1
ATOM 911 C CA . LEU A 1 119 ? 0.544 3.757 8.365 1.00 85.12 119 LEU A CA 1
ATOM 912 C C . LEU A 1 119 ? 0.064 5.116 7.857 1.00 85.12 119 LEU A C 1
ATOM 914 O O . LEU A 1 119 ? -0.879 5.195 7.072 1.00 85.12 119 LEU A O 1
ATOM 918 N N . LYS A 1 120 ? 0.757 6.196 8.237 1.00 84.62 120 LYS A N 1
ATOM 919 C CA . LYS A 1 120 ? 0.441 7.536 7.736 1.00 84.62 120 LYS A CA 1
ATOM 920 C C . LYS A 1 120 ? 0.540 7.612 6.212 1.00 84.62 120 LYS A C 1
ATOM 922 O O . LYS A 1 120 ? -0.345 8.199 5.590 1.00 84.62 120 LYS A O 1
ATOM 927 N N . GLY A 1 121 ? 1.601 7.056 5.627 1.00 87.12 121 GLY A N 1
ATOM 928 C CA . GLY A 1 121 ? 1.813 7.018 4.181 1.00 87.12 121 GLY A CA 1
ATOM 929 C C . GLY A 1 121 ? 0.648 6.357 3.453 1.00 87.12 121 GLY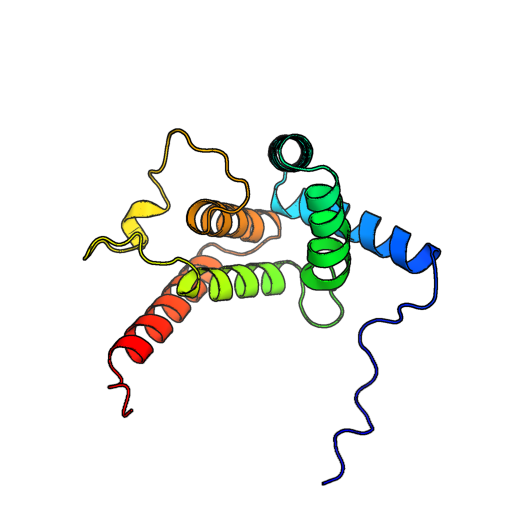 A C 1
ATOM 930 O O . GLY A 1 121 ? 0.039 6.992 2.599 1.00 87.12 121 GLY A O 1
ATOM 931 N N . HIS A 1 122 ? 0.273 5.148 3.866 1.00 91.25 122 HIS A N 1
ATOM 932 C CA . HIS A 1 122 ? -0.814 4.385 3.250 1.00 91.25 122 HIS A CA 1
ATOM 933 C C . HIS A 1 122 ? -2.209 4.952 3.544 1.00 91.25 122 HIS A C 1
ATOM 935 O O . HIS A 1 122 ? -3.085 4.881 2.695 1.00 91.25 122 HIS A O 1
ATOM 941 N N . VAL A 1 123 ? -2.431 5.626 4.679 1.00 91.69 123 VAL A N 1
ATOM 942 C CA . VAL A 1 123 ? -3.676 6.388 4.911 1.00 91.69 123 VAL A CA 1
ATOM 943 C C . VAL A 1 123 ? -3.849 7.515 3.889 1.00 91.69 123 VAL A C 1
ATOM 945 O O . VAL A 1 123 ? -4.962 7.763 3.426 1.00 91.69 123 VAL A O 1
ATOM 948 N N . HIS A 1 124 ? -2.766 8.212 3.531 1.00 91.56 124 HIS A N 1
ATOM 949 C CA . HIS A 1 124 ? -2.816 9.223 2.470 1.00 91.56 124 HIS A CA 1
ATOM 950 C C . HIS A 1 124 ? -2.899 8.557 1.092 1.00 91.56 124 HIS A C 1
ATOM 952 O O . HIS A 1 124 ? -3.677 8.998 0.250 1.00 91.56 124 HIS A O 1
ATOM 958 N N . GLY A 1 125 ? -2.161 7.464 0.895 1.00 91.94 125 GLY A N 1
ATOM 959 C CA . GLY A 1 125 ? -2.151 6.685 -0.336 1.00 91.94 125 GLY A CA 1
ATOM 960 C C . GLY A 1 125 ? -3.509 6.124 -0.720 1.00 91.94 125 GLY A C 1
ATOM 961 O O . GLY A 1 125 ? -3.948 6.335 -1.847 1.00 91.94 125 GLY A O 1
ATOM 962 N N . ALA A 1 126 ? -4.232 5.546 0.238 1.00 95.50 126 ALA A N 1
ATOM 963 C CA . ALA A 1 126 ? -5.605 5.091 0.064 1.00 95.50 126 ALA A CA 1
ATOM 964 C C . ALA A 1 126 ? -6.500 6.197 -0.509 1.00 95.50 126 ALA A C 1
ATOM 966 O O . ALA A 1 126 ? -7.258 5.962 -1.446 1.00 95.50 126 ALA A O 1
ATOM 967 N N . LYS A 1 127 ? -6.386 7.426 0.008 1.00 95.06 127 LYS A N 1
ATOM 968 C CA . LYS A 1 127 ? -7.167 8.573 -0.483 1.00 95.06 127 LYS A CA 1
ATOM 969 C C . LYS A 1 127 ? -6.746 8.987 -1.889 1.00 95.06 127 LYS A C 1
ATOM 971 O O . LYS A 1 127 ? -7.611 9.271 -2.712 1.00 95.06 127 LYS A O 1
ATOM 976 N N . ASN A 1 128 ? -5.444 8.970 -2.180 1.00 95.75 128 ASN A N 1
ATOM 977 C CA . ASN A 1 128 ? -4.918 9.280 -3.511 1.00 95.75 128 ASN A CA 1
ATOM 978 C C . ASN A 1 128 ? -5.420 8.290 -4.575 1.00 95.75 128 ASN A C 1
ATOM 980 O O . ASN A 1 128 ? -5.674 8.691 -5.708 1.00 95.75 128 ASN A O 1
ATOM 984 N N . VAL A 1 129 ? -5.629 7.021 -4.206 1.00 95.50 129 VAL A N 1
ATOM 985 C CA . VAL A 1 129 ? -6.211 6.002 -5.097 1.00 95.50 129 VAL A CA 1
ATOM 986 C C . VAL A 1 129 ? -7.746 5.934 -5.051 1.00 95.50 129 VAL A C 1
ATOM 988 O O . VAL A 1 129 ? -8.337 5.089 -5.716 1.00 95.50 129 VAL A O 1
ATOM 991 N N . GLY A 1 130 ? -8.408 6.834 -4.312 1.00 96.88 130 GLY A N 1
ATOM 992 C CA . GLY A 1 130 ? -9.864 7.018 -4.345 1.00 96.88 130 GLY A CA 1
ATOM 993 C C . GLY A 1 130 ? -10.653 6.477 -3.147 1.00 96.88 130 GLY A C 1
ATOM 994 O O . GLY A 1 130 ? -11.883 6.470 -3.193 1.00 96.88 130 GLY A O 1
ATOM 995 N N . ALA A 1 131 ? -10.000 6.040 -2.068 1.00 97.31 131 ALA A N 1
ATOM 996 C CA . ALA A 1 131 ? -10.695 5.646 -0.844 1.00 97.31 131 ALA A CA 1
ATOM 997 C C . ALA A 1 131 ? -11.359 6.858 -0.169 1.00 97.31 131 ALA A C 1
ATOM 999 O O . ALA A 1 131 ? -10.742 7.907 0.030 1.00 97.31 131 ALA A O 1
ATOM 1000 N N . SER A 1 132 ? -12.613 6.698 0.248 1.00 97.56 132 SER A N 1
ATOM 1001 C CA . SER A 1 132 ? -13.315 7.703 1.049 1.00 97.56 132 SER A CA 1
ATOM 1002 C C . SER A 1 132 ? -12.783 7.765 2.486 1.00 97.56 132 SER A C 1
ATOM 1004 O O . SER A 1 132 ? -12.322 6.768 3.047 1.00 97.56 132 SER A O 1
ATOM 1006 N N . GLU A 1 133 ? -12.935 8.924 3.134 1.00 93.56 133 GLU A N 1
ATOM 1007 C CA . GLU A 1 133 ? -12.645 9.087 4.570 1.00 93.56 133 GLU A CA 1
ATOM 1008 C C . GLU A 1 133 ? -13.380 8.051 5.430 1.00 93.56 133 GLU A C 1
ATOM 1010 O O . GLU A 1 133 ? -12.821 7.512 6.386 1.00 93.56 133 GLU A O 1
ATOM 1015 N N . LEU A 1 134 ? -14.628 7.733 5.070 1.00 95.19 134 LEU A N 1
ATOM 1016 C CA . LEU A 1 134 ? -15.429 6.744 5.784 1.00 95.19 134 LEU A CA 1
ATOM 1017 C C . LEU A 1 134 ? -14.814 5.342 5.693 1.00 95.19 134 LEU A C 1
ATOM 1019 O O . LEU A 1 134 ? -14.748 4.648 6.703 1.00 95.19 134 LEU A O 1
ATOM 1023 N N . GLN A 1 135 ? -14.327 4.926 4.521 1.00 96.50 135 GLN A N 1
ATOM 1024 C CA . GLN A 1 135 ? -13.665 3.625 4.363 1.00 96.50 135 GLN A CA 1
ATOM 1025 C C . GLN A 1 135 ? -12.393 3.538 5.209 1.00 96.50 135 GLN A C 1
ATOM 1027 O O . GLN A 1 135 ? -12.219 2.576 5.955 1.00 96.50 135 GLN A O 1
ATOM 1032 N N . VAL A 1 136 ? -11.540 4.564 5.146 1.00 93.75 136 VAL A N 1
ATOM 1033 C CA . VAL A 1 136 ? -10.280 4.607 5.903 1.00 93.75 136 VAL A CA 1
ATOM 1034 C C . VAL A 1 136 ? -10.540 4.561 7.411 1.00 93.75 136 VAL A C 1
ATOM 1036 O O . VAL A 1 136 ? -9.966 3.733 8.118 1.00 93.75 136 VAL A O 1
ATOM 1039 N N . THR A 1 137 ? -11.439 5.410 7.911 1.00 92.38 137 THR A N 1
ATOM 1040 C CA . THR A 1 137 ? -11.781 5.459 9.344 1.00 92.38 137 THR A CA 1
ATOM 1041 C C . THR A 1 137 ? -12.445 4.172 9.832 1.00 92.38 137 THR A C 1
ATOM 1043 O O . THR A 1 137 ? -12.132 3.705 10.926 1.00 92.38 137 THR A O 1
ATOM 1046 N N . THR A 1 138 ? -13.300 3.552 9.013 1.00 95.25 138 THR A N 1
ATOM 1047 C CA . THR A 1 138 ? -13.937 2.267 9.339 1.00 95.25 138 THR A CA 1
ATOM 1048 C C . THR A 1 138 ? -12.906 1.151 9.479 1.00 95.25 138 THR A C 1
ATOM 1050 O O . THR A 1 138 ? -12.960 0.386 10.439 1.00 95.25 138 THR A O 1
ATOM 1053 N N . VAL A 1 139 ? -11.947 1.063 8.553 1.00 94.44 139 VAL A N 1
ATOM 1054 C CA . VAL A 1 139 ? -10.904 0.028 8.582 1.00 94.44 139 VAL A CA 1
ATOM 1055 C C . VAL A 1 139 ? -9.976 0.196 9.781 1.00 94.44 139 VAL A C 1
ATOM 1057 O O . VAL A 1 139 ? -9.688 -0.790 10.460 1.00 94.44 139 VAL A O 1
ATOM 1060 N N . LEU A 1 140 ? -9.565 1.429 10.092 1.00 89.56 140 LEU A N 1
ATOM 1061 C CA . LEU A 1 140 ? -8.786 1.723 11.298 1.00 89.56 140 LEU A CA 1
ATOM 1062 C C . LEU A 1 140 ? -9.540 1.275 12.558 1.00 89.56 140 LEU A C 1
ATOM 1064 O O . LEU A 1 140 ? -9.025 0.466 13.327 1.00 89.56 140 LEU A O 1
ATOM 1068 N N . ALA A 1 141 ? -10.795 1.705 12.727 1.00 86.31 141 ALA A N 1
ATOM 1069 C CA . ALA A 1 141 ? -11.610 1.341 13.887 1.00 86.31 141 ALA A CA 1
ATOM 1070 C C . ALA A 1 141 ? -11.828 -0.179 14.012 1.00 86.31 141 ALA A C 1
ATOM 1072 O O . ALA A 1 141 ? -11.801 -0.736 15.117 1.00 86.31 141 ALA A O 1
ATOM 1073 N N . LEU A 1 142 ? -12.020 -0.870 12.885 1.00 92.12 142 LEU A N 1
ATOM 1074 C CA . LEU A 1 142 ? -12.154 -2.324 12.847 1.00 92.12 142 LEU A CA 1
ATOM 1075 C C . LEU A 1 142 ? -10.863 -3.012 13.311 1.00 92.12 142 LEU A C 1
ATOM 1077 O O . LEU A 1 142 ? -10.913 -3.859 14.207 1.00 92.12 142 LEU A O 1
ATOM 1081 N N . ALA A 1 143 ? -9.715 -2.626 12.753 1.00 89.12 143 ALA A N 1
ATOM 1082 C CA . ALA A 1 143 ? -8.421 -3.202 13.104 1.00 89.12 143 ALA A CA 1
ATOM 1083 C C . ALA A 1 143 ? -8.064 -2.952 14.582 1.00 89.12 143 ALA A C 1
ATOM 1085 O O . ALA A 1 143 ? -7.623 -3.869 15.281 1.00 89.12 143 ALA A O 1
ATOM 1086 N N . GLU A 1 144 ? -8.345 -1.756 15.107 1.00 85.38 144 GLU A N 1
ATOM 1087 C CA . GLU A 1 144 ? -8.184 -1.426 16.529 1.00 85.38 144 GLU A CA 1
ATOM 1088 C C . GLU A 1 144 ? -9.059 -2.291 17.440 1.00 85.38 144 GLU A C 1
ATOM 1090 O O . GLU A 1 144 ? -8.608 -2.771 18.490 1.00 85.38 144 GLU A O 1
ATOM 1095 N N . THR A 1 145 ? -10.311 -2.514 17.033 1.00 86.62 145 THR A N 1
ATOM 1096 C CA . THR A 1 145 ? -11.259 -3.364 17.760 1.00 86.62 145 THR A CA 1
ATOM 1097 C C . THR A 1 145 ? -10.757 -4.805 17.811 1.00 86.62 145 THR A C 1
ATOM 1099 O O . THR A 1 145 ? -10.767 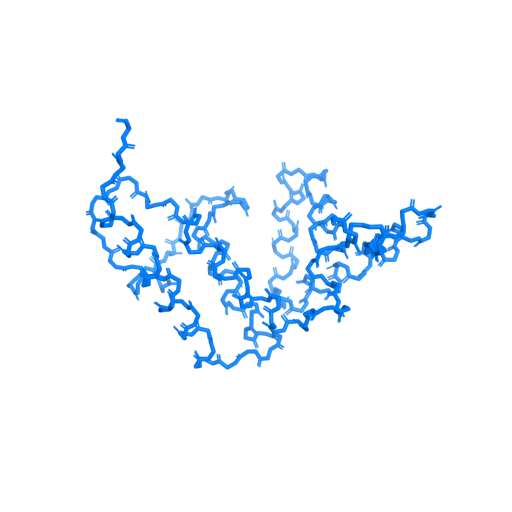-5.423 18.879 1.00 86.62 145 THR A O 1
ATOM 1102 N N . MET A 1 146 ? -10.260 -5.334 16.689 1.00 86.12 146 MET A N 1
ATOM 1103 C CA . MET A 1 146 ? -9.673 -6.676 16.620 1.00 86.12 146 MET A CA 1
ATOM 1104 C C . MET A 1 146 ? -8.442 -6.798 17.526 1.00 86.12 146 MET A C 1
ATOM 1106 O O . MET A 1 146 ? -8.377 -7.712 18.349 1.00 86.12 146 MET A O 1
ATOM 1110 N N . CYS A 1 147 ? -7.512 -5.841 17.455 1.00 83.56 147 CYS A N 1
ATOM 1111 C CA . CYS A 1 147 ? -6.316 -5.824 18.302 1.00 83.56 147 CYS A CA 1
ATOM 1112 C C . CYS A 1 147 ? -6.663 -5.746 19.795 1.00 83.56 147 CYS A C 1
ATOM 1114 O O . CYS A 1 147 ? -6.041 -6.410 20.624 1.00 83.56 147 CYS A O 1
ATOM 1116 N N . SER A 1 148 ? -7.671 -4.948 20.157 1.00 81.31 148 SER A N 1
ATOM 1117 C CA . SER A 1 148 ? -8.115 -4.806 21.547 1.00 81.31 148 SER A CA 1
ATOM 1118 C C . SER A 1 148 ? -8.740 -6.085 22.091 1.00 81.31 148 SER A C 1
ATOM 1120 O O . SER A 1 148 ? -8.462 -6.446 23.231 1.00 81.31 148 SER A O 1
ATOM 1122 N N . ARG A 1 149 ? -9.524 -6.799 21.274 1.00 82.00 149 ARG A N 1
ATOM 1123 C CA . ARG A 1 149 ? -10.077 -8.107 21.649 1.00 82.00 149 ARG A CA 1
ATOM 1124 C C . ARG A 1 149 ? -8.982 -9.150 21.845 1.00 82.00 149 ARG A C 1
ATOM 1126 O O . ARG A 1 149 ? -9.005 -9.848 22.850 1.00 82.00 149 ARG A O 1
ATOM 1133 N N . LEU A 1 150 ? -8.003 -9.219 20.941 1.00 76.25 150 LEU A N 1
ATOM 1134 C CA . LEU A 1 150 ? -6.888 -10.167 21.056 1.00 76.25 150 LEU A CA 1
ATOM 1135 C C . LEU A 1 150 ? -6.074 -9.961 22.342 1.00 76.25 150 LEU A C 1
ATOM 1137 O O . LEU A 1 150 ? -5.676 -10.936 22.967 1.00 76.25 150 LEU A O 1
ATOM 1141 N N . ARG A 1 151 ? -5.892 -8.712 22.792 1.00 74.75 151 ARG A N 1
ATOM 1142 C CA . ARG A 1 151 ? -5.207 -8.406 24.064 1.00 74.75 151 ARG A CA 1
ATOM 1143 C C . ARG A 1 151 ? -5.964 -8.854 25.318 1.00 74.75 151 ARG A C 1
ATOM 1145 O O . ARG A 1 151 ? -5.351 -8.963 26.373 1.00 74.75 151 ARG A O 1
ATOM 1152 N N . GLN A 1 152 ? -7.277 -9.059 25.233 1.00 73.19 152 GLN A N 1
ATOM 1153 C CA . GLN A 1 152 ? -8.109 -9.470 26.370 1.00 73.19 152 GLN A CA 1
ATOM 1154 C C . GLN A 1 152 ? -8.197 -10.992 26.525 1.00 73.19 152 GLN A C 1
ATOM 1156 O O . GLN A 1 152 ? -8.696 -11.466 27.543 1.00 73.19 152 GLN A O 1
ATOM 1161 N N . VAL A 1 153 ? -7.727 -11.762 25.538 1.00 69.19 153 VAL A N 1
ATOM 1162 C CA . VAL A 1 153 ? -7.700 -13.224 25.614 1.00 69.19 153 VAL A CA 1
ATOM 1163 C C . VAL A 1 153 ? -6.457 -13.643 26.407 1.00 69.19 153 VAL A C 1
ATOM 1165 O O . VAL A 1 153 ? -5.343 -13.347 25.970 1.00 69.19 153 VAL A O 1
ATOM 1168 N N . PRO A 1 154 ? -6.600 -14.322 27.562 1.00 59.84 154 PRO A N 1
ATOM 1169 C CA . PRO A 1 154 ? -5.455 -14.836 28.298 1.00 59.84 154 PRO A CA 1
ATOM 1170 C C . PRO A 1 154 ? -4.706 -15.843 27.424 1.00 59.8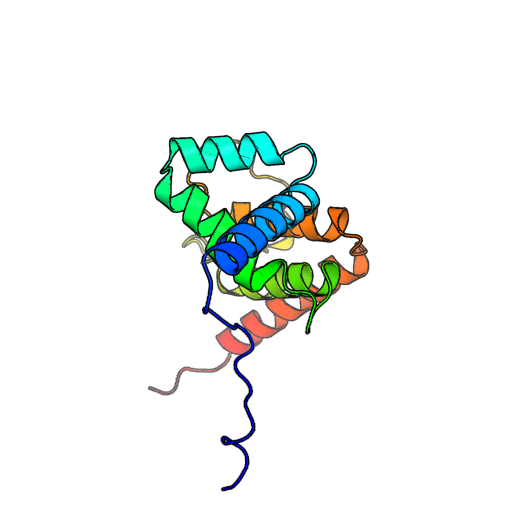4 154 PRO A C 1
ATOM 1172 O O . PRO A 1 154 ? -5.300 -16.811 26.941 1.00 59.84 154 PRO A O 1
ATOM 1175 N N . ILE A 1 155 ? -3.404 -15.635 27.228 1.00 68.81 155 ILE A N 1
ATOM 1176 C CA . ILE A 1 155 ? -2.559 -16.642 26.588 1.00 68.81 155 ILE A CA 1
ATOM 1177 C C . ILE A 1 155 ? -2.450 -17.799 27.582 1.00 68.81 155 ILE A C 1
ATOM 1179 O O . ILE A 1 155 ? -1.783 -17.690 28.607 1.00 68.81 155 ILE A O 1
ATOM 1183 N N . SER A 1 156 ? -3.171 -18.880 27.302 1.00 67.62 156 SER A N 1
ATOM 1184 C CA . SER A 1 156 ? -3.037 -20.132 28.041 1.00 67.62 156 SER A CA 1
ATOM 1185 C C . SER A 1 156 ? -1.789 -20.822 27.492 1.00 67.62 156 SER A C 1
ATOM 1187 O O . SER A 1 156 ? -1.854 -21.402 26.409 1.00 67.62 156 SER A O 1
ATOM 1189 N N . LEU A 1 157 ? -0.647 -20.643 28.164 1.00 53.00 157 LEU A N 1
ATOM 1190 C CA . LEU A 1 157 ? 0.602 -21.361 27.874 1.00 53.00 157 LEU A CA 1
ATOM 1191 C C . LEU A 1 157 ? 0.647 -22.684 28.636 1.00 53.00 157 LEU A C 1
ATOM 1193 O O . LEU A 1 157 ? 0.233 -22.684 29.818 1.00 53.00 157 LEU A O 1
#

Foldseek 3Di:
DPPPVPPDPPDDPPDPVLQVQLLVLLLVLLCLLQPVCSVVLLVLQVVVPVVSSSCNSRVVSRSPQSDPPPPDNLRSLLVVLLVLLVVLPPPPDPDDDPVPPLPDDDDDDDDSPNSSVVSNSSLSSSVSSPDDPVSNVVSNVVSVVVNVVVVPDDPPD

Radius of gyration: 17.86 Å; chains: 1; bounding box: 35×51×48 Å

InterPro domains:
  IPR029032 AhpD-like [G3DSA:1.20.1290.10] (23-151)
  IPR029032 AhpD-like [SSF69118] (24-143)
  IPR052999 Peroxisomal Targeting Signal 1 Protein [PTHR28180] (19-94)

Organism: NCBI:txid994334